Protein AF-A0A8H6XJ59-F1 (afdb_monomer_lite)

Foldseek 3Di:
DDDDPQQDADPVPFVVNVDDQGWDKDKDFDPPPPQRKIKIFIERCSHDRWWKWKDAPAWDIATDGDQDDQQCRYHHHNPPVQQNPDDDPNRHRMIMGSDDDMDMDTRDD

InterPro domains:
  IPR037176 Osmotin/thaumatin-like superfamily [G3DSA:2.60.110.10] (3-108)
  IPR037176 Osmotin/thaumatin-like superfamily [SSF49870] (11-108)

Sequence (109 aa):
MSPTPGCQNDCFGGIAFGKAPCSMTEWTFDSAKIGGRHDYDISNIQGFSIAQRIIPDKGETLTCEKAKCPCKQAYRPGDTSGTCGGTGPVDQATRESAGSGFTVVYCPQ

Radius of gyration: 14.16 Å; chains: 1; bounding box: 42×29×30 Å

Organism: NCBI:txid2733690

Structure (mmCIF, N/CA/C/O backbone):
data_AF-A0A8H6XJ59-F1
#
_entry.id   AF-A0A8H6XJ59-F1
#
loop_
_atom_site.group_PDB
_atom_site.id
_atom_site.type_symbol
_atom_site.label_atom_id
_atom_site.label_alt_id
_atom_site.label_comp_id
_atom_site.label_asym_id
_atom_site.label_entity_id
_atom_site.label_seq_id
_atom_site.pdbx_PDB_ins_code
_atom_site.Cartn_x
_atom_site.Cartn_y
_atom_site.Cartn_z
_atom_site.occupancy
_atom_site.B_iso_or_equiv
_atom_site.auth_seq_id
_atom_site.auth_comp_id
_atom_site.auth_asym_id
_atom_site.auth_atom_id
_atom_site.pdbx_PDB_model_num
ATOM 1 N N . MET A 1 1 ? -25.671 -5.376 -8.928 1.00 40.62 1 MET A N 1
ATOM 2 C CA . MET A 1 1 ? -24.891 -6.098 -7.902 1.00 40.62 1 MET A CA 1
ATOM 3 C C . MET A 1 1 ? -25.012 -5.296 -6.619 1.00 40.62 1 MET A C 1
ATOM 5 O O . MET A 1 1 ? -24.613 -4.140 -6.629 1.00 40.62 1 MET A O 1
ATOM 9 N N . SER A 1 2 ? -25.651 -5.830 -5.578 1.00 39.91 2 SER A N 1
ATOM 10 C CA . SER A 1 2 ? -25.687 -5.152 -4.274 1.00 39.91 2 SER A CA 1
ATOM 11 C C . SER A 1 2 ? -24.313 -5.289 -3.610 1.00 39.91 2 SER A C 1
ATOM 13 O O . SER A 1 2 ? -23.749 -6.382 -3.675 1.00 39.91 2 SER A O 1
ATOM 15 N N . PRO A 1 3 ? -23.747 -4.224 -3.017 1.00 47.81 3 PRO A N 1
ATOM 16 C CA . PRO A 1 3 ? -22.454 -4.308 -2.349 1.00 47.81 3 PRO A CA 1
ATOM 17 C C . PRO A 1 3 ? -22.527 -5.314 -1.199 1.00 47.81 3 PRO A C 1
ATOM 19 O O . PRO A 1 3 ? -23.489 -5.315 -0.429 1.00 47.81 3 PRO A O 1
ATOM 22 N N . THR A 1 4 ? -21.515 -6.173 -1.088 1.00 53.94 4 THR A N 1
ATOM 23 C CA . THR A 1 4 ? -21.361 -7.097 0.038 1.00 53.94 4 THR A CA 1
ATOM 24 C C . THR A 1 4 ? -21.331 -6.285 1.340 1.00 53.94 4 THR A C 1
ATOM 26 O O . THR A 1 4 ? -20.478 -5.398 1.474 1.00 53.94 4 THR A O 1
ATOM 29 N N . PRO A 1 5 ? -22.245 -6.530 2.299 1.00 53.72 5 PRO A N 1
ATOM 30 C CA . PRO A 1 5 ? -22.203 -5.875 3.602 1.00 53.72 5 PRO A CA 1
ATOM 31 C C . PRO A 1 5 ? -20.827 -6.085 4.250 1.00 53.72 5 PRO A C 1
ATOM 33 O O 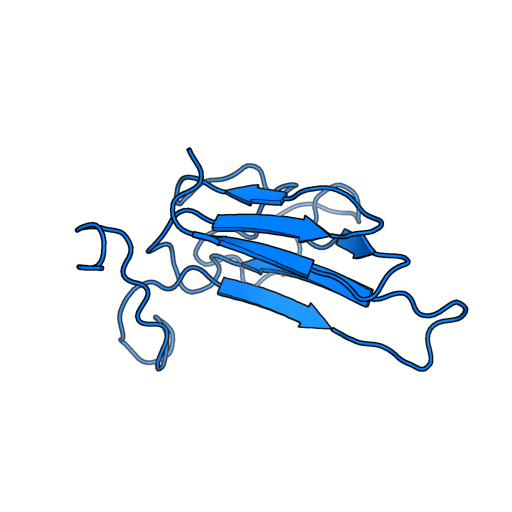. PRO A 1 5 ? -20.338 -7.210 4.292 1.00 53.72 5 PRO A O 1
ATOM 36 N N . GLY A 1 6 ? -20.192 -5.008 4.720 1.00 63.41 6 GLY A N 1
ATOM 37 C CA . GLY A 1 6 ? -18.852 -5.052 5.326 1.00 63.41 6 GLY A CA 1
ATOM 38 C C . GLY A 1 6 ? -17.686 -4.687 4.398 1.00 63.41 6 GLY A C 1
ATOM 39 O O . GLY A 1 6 ? -16.565 -4.571 4.877 1.00 63.41 6 GLY A O 1
ATOM 40 N N . CYS A 1 7 ? -17.935 -4.437 3.108 1.00 72.06 7 CYS A N 1
ATOM 41 C CA . CYS A 1 7 ? -16.910 -3.992 2.152 1.00 72.06 7 CYS A CA 1
ATOM 42 C C . CYS A 1 7 ? -17.053 -2.509 1.780 1.00 72.06 7 CYS A C 1
ATOM 44 O O . CYS A 1 7 ? -16.945 -2.133 0.615 1.00 72.06 7 CYS A O 1
ATOM 46 N N . GLN A 1 8 ? -17.336 -1.664 2.771 1.00 72.25 8 GLN A N 1
ATOM 47 C CA . GLN A 1 8 ? -17.450 -0.218 2.600 1.00 72.25 8 GLN A CA 1
ATOM 48 C C . GLN A 1 8 ? -16.205 0.461 3.165 1.00 72.25 8 GLN A C 1
ATOM 50 O O . GLN A 1 8 ? -15.770 0.151 4.270 1.00 72.25 8 GLN A O 1
ATOM 55 N N . ASN A 1 9 ? -15.648 1.391 2.397 1.00 74.25 9 ASN A N 1
ATOM 56 C CA . ASN A 1 9 ? -14.505 2.194 2.795 1.00 74.25 9 ASN A CA 1
ATOM 57 C C . ASN A 1 9 ? -14.860 3.669 2.588 1.00 74.25 9 ASN A C 1
ATOM 59 O O . ASN A 1 9 ? -15.038 4.087 1.446 1.00 74.25 9 ASN A O 1
ATOM 63 N N . ASP A 1 10 ? -15.010 4.432 3.670 1.00 72.19 10 ASP A N 1
ATOM 64 C CA . ASP A 1 10 ? -15.249 5.878 3.612 1.00 72.19 10 ASP A CA 1
ATOM 65 C C . ASP A 1 10 ? -14.007 6.605 4.118 1.00 72.19 10 ASP A C 1
ATOM 67 O O . ASP A 1 10 ? -13.790 6.728 5.324 1.00 72.19 10 ASP A O 1
ATOM 71 N N . CYS A 1 11 ? -13.168 7.034 3.170 1.00 72.56 11 CYS A N 1
ATOM 72 C CA . CYS A 1 11 ? -11.890 7.667 3.471 1.00 72.56 11 CYS A CA 1
ATOM 73 C C . CYS A 1 11 ? -11.904 9.191 3.475 1.00 72.56 11 CYS A C 1
ATOM 75 O O . CYS A 1 11 ? -10.844 9.810 3.596 1.00 72.56 11 CYS A O 1
ATOM 77 N N . PHE A 1 12 ? -13.070 9.826 3.338 1.00 68.00 12 PHE A N 1
ATOM 78 C CA . PHE A 1 12 ? -13.103 11.277 3.264 1.00 68.00 12 PHE A CA 1
ATOM 79 C C . PHE A 1 12 ? -12.740 11.902 4.619 1.00 68.00 12 PHE A C 1
ATOM 81 O O . PHE A 1 12 ? -13.480 11.815 5.598 1.00 68.00 12 PHE A O 1
ATOM 88 N N . GLY A 1 13 ? -11.577 12.551 4.669 1.00 63.34 13 GLY A N 1
ATOM 89 C CA . GLY A 1 13 ? -11.079 13.254 5.848 1.00 63.34 13 GLY A CA 1
ATOM 90 C C . GLY A 1 13 ? -10.339 12.389 6.872 1.00 63.34 13 GLY A C 1
ATOM 91 O O . GLY A 1 13 ? -9.621 12.959 7.666 1.00 63.34 13 GLY A O 1
ATOM 92 N N . GLY A 1 14 ? -10.413 11.057 6.880 1.00 68.00 14 GLY A N 1
ATOM 93 C CA . GLY A 1 14 ? -9.612 10.224 7.799 1.00 68.00 14 GLY A CA 1
ATOM 94 C C . GLY A 1 14 ? -9.740 10.526 9.309 1.00 68.00 14 GLY A C 1
ATOM 95 O O . GLY A 1 14 ? -10.433 11.445 9.760 1.00 68.00 14 GLY A O 1
ATOM 96 N N . ILE A 1 15 ? -9.034 9.755 10.142 1.00 70.81 15 ILE A N 1
ATOM 97 C CA . ILE A 1 15 ? -9.033 9.985 11.601 1.00 70.81 15 ILE A CA 1
ATOM 98 C C . ILE A 1 15 ? -8.406 11.335 11.974 1.00 70.81 15 ILE A C 1
ATOM 100 O O . ILE A 1 15 ? -8.805 11.933 12.972 1.00 70.81 15 ILE A O 1
ATOM 104 N N . ALA A 1 16 ? -7.484 11.855 11.155 1.00 67.75 16 ALA A N 1
ATOM 105 C CA . ALA A 1 16 ? -6.851 13.157 11.369 1.00 67.75 16 ALA A CA 1
ATOM 106 C C . ALA A 1 16 ? -7.847 14.335 11.364 1.00 67.75 16 ALA A C 1
ATOM 108 O O . ALA A 1 16 ? -7.563 15.367 11.967 1.00 67.75 16 ALA A O 1
ATOM 109 N N . PHE A 1 17 ? -9.025 14.177 10.750 1.00 70.00 17 PHE A N 1
ATOM 110 C CA . PHE A 1 17 ? -10.091 15.185 10.742 1.00 70.00 17 PHE A CA 1
ATOM 111 C C . PHE A 1 17 ? -11.328 14.735 11.547 1.00 70.00 17 PHE A C 1
ATOM 113 O O . PHE A 1 17 ? -12.441 15.221 11.324 1.00 70.00 17 PHE A O 1
ATOM 120 N N . GLY A 1 18 ? -11.150 13.795 12.486 1.00 70.06 18 GLY A N 1
ATOM 121 C CA . GLY A 1 18 ? -12.217 13.280 13.351 1.00 70.06 18 GLY A CA 1
ATOM 122 C C . GLY A 1 18 ? -13.250 12.415 12.621 1.00 70.06 18 GLY A C 1
ATOM 123 O O . GLY A 1 18 ? -14.408 12.364 13.040 1.00 70.06 18 GLY A O 1
ATOM 124 N N . LYS A 1 19 ? -12.864 11.788 11.502 1.00 76.44 19 LYS A N 1
ATOM 125 C CA . LYS A 1 19 ? -13.720 10.906 10.692 1.00 76.44 19 LYS A CA 1
ATOM 126 C C . LYS A 1 19 ? -13.378 9.429 10.916 1.00 76.44 19 LYS A C 1
ATOM 128 O O . LYS A 1 19 ? -12.597 9.088 11.804 1.00 76.44 19 LYS A O 1
ATOM 133 N N . ALA A 1 20 ? -14.048 8.550 10.171 1.00 78.31 20 ALA A N 1
ATOM 134 C CA . ALA A 1 20 ? -13.936 7.104 10.320 1.00 78.31 20 ALA A CA 1
ATOM 135 C C . ALA A 1 20 ? -12.500 6.589 10.050 1.00 78.31 20 ALA A C 1
ATOM 137 O O . ALA A 1 20 ? -11.741 7.237 9.328 1.00 78.31 20 ALA A O 1
ATOM 138 N N . PRO A 1 21 ? -12.114 5.425 10.610 1.00 84.19 21 PRO A N 1
ATOM 139 C CA . PRO A 1 21 ? -10.894 4.708 10.230 1.00 84.19 21 PRO A CA 1
ATOM 140 C C . PRO A 1 21 ? -10.848 4.409 8.729 1.00 84.19 21 PRO A C 1
ATOM 142 O O . PRO A 1 21 ? -11.883 4.113 8.138 1.00 84.19 21 PRO A O 1
ATOM 145 N N . CYS A 1 22 ? -9.657 4.454 8.129 1.00 86.56 22 CYS A N 1
ATOM 146 C CA . CYS A 1 22 ? -9.496 4.407 6.674 1.00 86.56 22 CYS A CA 1
ATOM 147 C C . CYS A 1 22 ? -8.360 3.486 6.231 1.00 86.56 22 CYS A C 1
ATOM 149 O O . CYS A 1 22 ? -7.194 3.830 6.406 1.00 86.56 22 CYS A O 1
ATOM 151 N N . SER A 1 23 ? -8.699 2.374 5.581 1.00 90.12 23 SER A N 1
ATOM 152 C CA . SER A 1 23 ? -7.735 1.547 4.853 1.00 90.12 23 SER A CA 1
ATOM 153 C C . SER A 1 23 ? -7.452 2.147 3.475 1.00 90.12 23 SER A C 1
ATOM 155 O O . SER A 1 23 ? -8.369 2.339 2.672 1.00 90.12 23 SER A O 1
ATOM 157 N N . MET A 1 24 ? -6.190 2.453 3.182 1.00 91.50 24 MET A N 1
ATOM 158 C CA . MET A 1 24 ? -5.778 3.138 1.957 1.00 91.50 24 MET A CA 1
ATOM 159 C C . MET A 1 24 ? -4.778 2.302 1.164 1.00 91.50 24 MET A C 1
ATOM 161 O O . MET A 1 24 ? -3.962 1.573 1.720 1.00 91.50 24 MET A O 1
ATOM 165 N N . THR A 1 25 ? -4.840 2.434 -0.155 1.00 93.12 25 THR A N 1
ATOM 166 C CA . THR A 1 25 ? -3.766 2.018 -1.058 1.00 93.12 25 THR A CA 1
ATOM 167 C C . THR A 1 25 ? -3.120 3.274 -1.611 1.00 93.12 25 THR A C 1
ATOM 169 O O . THR A 1 25 ? -3.833 4.142 -2.117 1.00 93.12 25 THR A O 1
ATOM 172 N N . GLU A 1 26 ? -1.803 3.367 -1.517 1.00 91.19 26 GLU A N 1
ATOM 173 C CA . GLU A 1 26 ? -1.035 4.534 -1.941 1.00 91.19 26 GLU A CA 1
ATOM 174 C C . GLU A 1 26 ? -0.136 4.141 -3.117 1.00 91.19 26 GLU A C 1
ATOM 176 O O . GLU A 1 26 ? 0.400 3.031 -3.153 1.00 91.19 26 GLU A O 1
ATOM 181 N N . TRP A 1 27 ? 0.007 5.038 -4.097 1.00 89.62 27 TRP A N 1
ATOM 182 C CA . TRP A 1 27 ? 0.904 4.852 -5.238 1.00 89.62 27 TRP A CA 1
ATOM 183 C C . TRP A 1 27 ? 1.594 6.166 -5.577 1.00 89.62 27 TRP A C 1
ATOM 185 O O . TRP A 1 27 ? 0.964 7.225 -5.576 1.00 89.62 27 TRP A O 1
ATOM 195 N N . THR A 1 28 ? 2.866 6.082 -5.947 1.00 88.44 28 THR A N 1
ATOM 196 C CA . THR A 1 28 ? 3.630 7.199 -6.500 1.00 88.44 28 THR A CA 1
ATOM 197 C C . THR A 1 28 ? 4.167 6.805 -7.868 1.00 88.44 28 THR A C 1
ATOM 199 O O . THR A 1 28 ? 5.007 5.912 -7.999 1.00 88.44 28 THR A O 1
ATOM 202 N N . PHE A 1 29 ? 3.678 7.490 -8.902 1.00 84.81 29 PHE A N 1
ATOM 203 C CA . PHE A 1 29 ? 4.148 7.315 -10.270 1.00 84.81 29 PHE A CA 1
ATOM 204 C C . PHE A 1 29 ? 5.277 8.300 -10.548 1.00 84.81 29 PHE A C 1
ATOM 206 O O . PHE A 1 29 ? 5.034 9.475 -10.817 1.00 84.81 29 PHE A O 1
ATOM 213 N N . ASP A 1 30 ? 6.515 7.820 -10.491 1.00 75.50 30 ASP A N 1
ATOM 214 C CA . ASP A 1 30 ? 7.678 8.625 -10.848 1.00 75.50 30 ASP A CA 1
ATOM 215 C C . ASP A 1 30 ? 8.109 8.338 -12.296 1.00 75.50 30 ASP A C 1
ATOM 217 O O . ASP A 1 30 ? 8.712 7.308 -12.600 1.00 75.50 30 ASP A O 1
ATOM 221 N N . SER A 1 31 ? 7.793 9.260 -13.211 1.00 66.19 31 SER A N 1
ATOM 222 C CA . SER A 1 31 ? 8.223 9.182 -14.613 1.00 66.19 31 SER A CA 1
ATOM 223 C C . SER A 1 31 ? 9.712 9.493 -14.818 1.00 66.19 31 SER A C 1
ATOM 225 O O . SER A 1 31 ? 10.229 9.264 -15.910 1.00 66.19 31 SER A O 1
ATOM 227 N N . ALA A 1 32 ? 10.394 10.045 -13.810 1.00 70.81 32 ALA A N 1
ATOM 228 C CA . ALA A 1 32 ? 11.816 10.376 -13.844 1.00 70.81 32 ALA A CA 1
ATOM 229 C C . ALA A 1 32 ? 12.708 9.239 -13.310 1.00 70.81 32 ALA A C 1
ATOM 231 O O . ALA A 1 32 ? 13.903 9.209 -13.621 1.00 70.81 32 ALA A O 1
ATOM 232 N N . LYS A 1 33 ? 12.159 8.269 -12.563 1.00 69.81 33 LYS A N 1
ATOM 233 C CA . LYS A 1 33 ? 12.894 7.050 -12.189 1.00 69.81 33 LYS A CA 1
ATOM 234 C C . LYS A 1 33 ? 13.275 6.246 -13.437 1.00 69.81 33 LYS A C 1
ATOM 236 O O . LYS A 1 33 ? 12.429 5.878 -14.255 1.00 69.81 33 LYS A O 1
ATOM 241 N N . ILE A 1 34 ? 14.569 5.928 -13.563 1.00 57.56 34 ILE A N 1
ATOM 242 C CA . ILE A 1 34 ? 15.109 5.124 -14.670 1.00 57.56 34 ILE A CA 1
ATOM 243 C C . ILE A 1 34 ? 14.342 3.796 -14.759 1.00 57.56 34 ILE A C 1
ATOM 245 O O . ILE A 1 34 ? 14.334 3.000 -13.820 1.00 57.56 34 ILE A O 1
ATOM 249 N N . GLY A 1 35 ? 13.720 3.554 -15.915 1.00 63.81 35 GLY A N 1
ATOM 250 C CA . GLY A 1 35 ? 12.988 2.319 -16.200 1.00 63.81 35 GLY A CA 1
ATOM 251 C C . GLY A 1 35 ? 11.509 2.313 -15.800 1.00 63.81 35 GLY A C 1
ATOM 252 O O . GLY A 1 35 ? 10.915 1.242 -15.851 1.00 63.81 35 GLY A O 1
ATOM 253 N N . GLY A 1 36 ? 10.912 3.457 -15.432 1.00 68.38 36 GLY A N 1
ATOM 254 C CA . GLY A 1 36 ? 9.467 3.552 -15.168 1.00 68.38 36 GLY A CA 1
ATOM 255 C C . GLY A 1 36 ? 9.030 2.828 -13.893 1.00 68.38 36 GLY A C 1
ATOM 256 O O . GLY A 1 36 ? 8.024 2.126 -13.894 1.00 68.38 36 GLY A O 1
ATOM 257 N N . ARG A 1 37 ? 9.825 2.943 -12.823 1.00 82.31 37 ARG A N 1
ATOM 258 C CA . ARG A 1 37 ? 9.536 2.320 -11.525 1.00 82.31 37 ARG A CA 1
ATOM 259 C C . ARG A 1 37 ? 8.505 3.136 -10.745 1.00 82.31 37 ARG A C 1
ATOM 261 O O . ARG A 1 37 ? 8.579 4.364 -10.707 1.00 82.31 37 ARG A O 1
ATOM 268 N N . HIS A 1 38 ? 7.560 2.452 -10.112 1.00 89.62 38 HIS A N 1
ATOM 269 C CA . HIS A 1 38 ? 6.477 3.061 -9.339 1.00 89.62 38 HIS A CA 1
ATOM 270 C C . HIS A 1 38 ? 6.434 2.469 -7.937 1.00 89.62 38 HIS A C 1
ATOM 272 O O . HIS A 1 38 ? 6.528 1.251 -7.783 1.00 89.62 38 HIS A O 1
ATOM 278 N N . ASP A 1 39 ? 6.274 3.319 -6.929 1.00 91.25 39 ASP A N 1
ATOM 279 C CA . ASP A 1 39 ? 6.189 2.880 -5.539 1.00 91.25 39 ASP A CA 1
ATOM 280 C C . ASP A 1 39 ? 4.727 2.714 -5.123 1.00 91.25 39 ASP A C 1
ATOM 282 O O . ASP A 1 39 ? 3.858 3.453 -5.589 1.00 91.25 39 ASP A O 1
ATOM 286 N N . TYR A 1 40 ? 4.447 1.743 -4.261 1.00 94.19 40 TYR A N 1
ATOM 287 C CA . TYR A 1 40 ? 3.109 1.473 -3.743 1.00 94.19 40 TYR A CA 1
ATOM 288 C C . TYR A 1 40 ? 3.145 0.824 -2.362 1.00 94.19 40 TYR A C 1
ATOM 290 O O . TYR A 1 40 ? 4.087 0.105 -2.019 1.00 94.19 40 TYR A O 1
ATOM 298 N N . ASP A 1 41 ? 2.072 1.017 -1.601 1.00 94.75 41 ASP A N 1
ATOM 299 C CA . ASP A 1 41 ? 1.823 0.324 -0.340 1.00 94.75 41 ASP A CA 1
ATOM 300 C C . ASP A 1 41 ? 0.341 0.285 0.044 1.00 94.75 41 ASP A C 1
ATOM 302 O O . ASP A 1 41 ? -0.527 0.899 -0.581 1.00 94.75 41 ASP A O 1
ATOM 306 N N . ILE A 1 42 ? 0.057 -0.506 1.081 1.00 95.38 42 ILE A N 1
ATOM 307 C CA . ILE A 1 42 ? -1.179 -0.422 1.850 1.00 95.38 42 ILE A CA 1
ATOM 308 C C . ILE A 1 42 ? -0.877 0.397 3.108 1.00 95.38 42 ILE A C 1
ATOM 310 O O . ILE A 1 42 ? 0.015 0.049 3.887 1.00 95.38 42 ILE A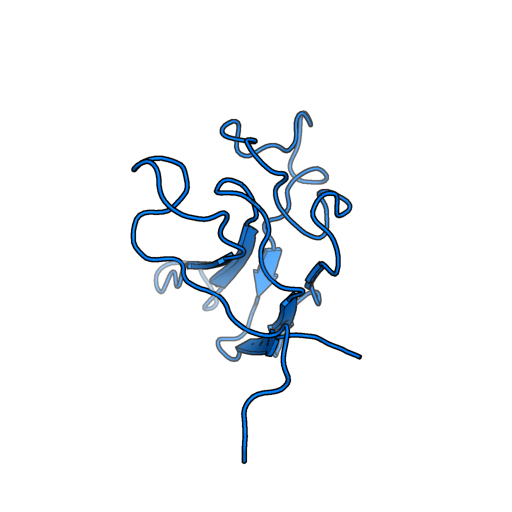 O 1
ATOM 314 N N . SER A 1 43 ? -1.666 1.435 3.351 1.00 92.25 43 SER A N 1
ATOM 315 C CA . SER A 1 43 ? -1.514 2.325 4.493 1.00 92.25 43 SER A CA 1
ATOM 316 C C . SER A 1 43 ? -2.757 2.276 5.369 1.00 92.25 43 SER A C 1
ATOM 318 O O . SER A 1 43 ? -3.849 2.677 4.968 1.00 92.25 43 SER A O 1
ATOM 320 N N . ASN A 1 44 ? -2.587 1.787 6.600 1.00 91.38 44 ASN A N 1
ATOM 321 C CA . ASN A 1 44 ? -3.596 1.923 7.647 1.00 91.38 44 ASN A CA 1
ATOM 322 C C . ASN A 1 44 ? -3.227 3.023 8.640 1.00 91.38 44 ASN A C 1
ATOM 324 O O . ASN A 1 44 ? -3.757 3.013 9.743 1.00 91.38 44 ASN A O 1
ATOM 328 N N . ILE A 1 45 ? -2.330 3.963 8.308 1.00 89.06 45 ILE A N 1
ATOM 329 C CA . ILE A 1 45 ? -1.917 5.041 9.229 1.00 89.06 45 ILE A CA 1
ATOM 330 C C . ILE A 1 45 ? -3.147 5.788 9.767 1.00 89.06 45 ILE A C 1
ATOM 332 O O . ILE A 1 45 ? -3.225 6.069 10.964 1.00 89.06 45 ILE A O 1
ATOM 336 N N . GLN A 1 46 ? -4.149 6.001 8.907 1.00 88.62 46 GLN A N 1
ATOM 337 C CA . GLN A 1 46 ? -5.437 6.619 9.233 1.00 88.62 46 GLN A CA 1
ATOM 338 C C . GLN A 1 46 ? -6.488 5.632 9.798 1.00 88.62 46 GLN A C 1
ATOM 340 O O . GLN A 1 46 ? -7.677 5.941 9.843 1.00 88.62 46 GLN A O 1
ATOM 345 N N . GLY A 1 47 ? -6.086 4.441 10.239 1.00 89.56 47 GLY A N 1
ATOM 346 C CA . GLY A 1 47 ? -6.959 3.381 10.749 1.00 89.56 47 GLY A CA 1
ATOM 347 C C . GLY A 1 47 ? -7.203 2.246 9.747 1.00 89.56 47 GLY A C 1
ATOM 348 O O . GLY A 1 47 ? -6.617 2.216 8.677 1.00 89.56 47 GLY A O 1
ATOM 349 N N . PHE A 1 48 ? -8.046 1.279 10.116 1.00 90.00 48 PHE A N 1
ATOM 350 C CA . PHE A 1 48 ? -8.412 0.145 9.260 1.00 90.00 48 PHE A CA 1
ATOM 351 C C . PHE A 1 48 ? -9.933 0.018 9.178 1.00 90.00 48 PHE A C 1
ATOM 353 O O . PHE A 1 48 ? -10.601 -0.006 10.212 1.00 90.00 48 PHE A O 1
ATOM 360 N N . SER A 1 49 ? -10.455 -0.099 7.963 1.00 89.88 49 SER A N 1
ATOM 361 C CA . SER A 1 49 ? -11.886 -0.216 7.651 1.00 89.88 49 SER A CA 1
ATOM 362 C C . SER A 1 49 ? -12.201 -1.425 6.778 1.00 89.88 49 SER A C 1
ATOM 364 O O . SER A 1 49 ? -13.258 -2.029 6.947 1.00 89.88 49 SER A O 1
ATOM 366 N N . ILE A 1 50 ? -11.303 -1.801 5.862 1.00 91.31 50 ILE A N 1
ATOM 367 C CA . ILE A 1 50 ? -11.547 -2.868 4.892 1.00 91.31 50 ILE A CA 1
ATOM 368 C C . ILE A 1 50 ? -10.266 -3.639 4.574 1.00 91.31 50 ILE A C 1
ATOM 370 O O . ILE A 1 50 ? -9.181 -3.072 4.475 1.00 91.31 50 ILE A O 1
ATOM 374 N N . ALA A 1 51 ? -10.402 -4.949 4.372 1.00 93.50 51 ALA A N 1
ATOM 375 C CA . ALA A 1 51 ? -9.311 -5.780 3.884 1.00 93.50 51 ALA A CA 1
ATOM 376 C C . ALA A 1 51 ? -8.941 -5.409 2.437 1.00 93.50 51 ALA A C 1
ATOM 378 O O . ALA A 1 51 ? -9.822 -5.218 1.594 1.00 93.50 51 ALA A O 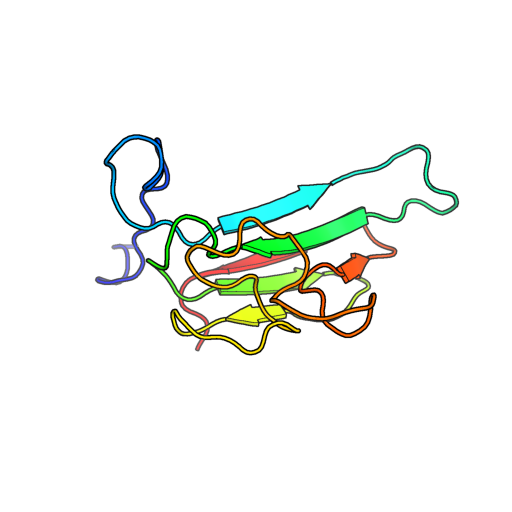1
ATOM 379 N N . GLN A 1 52 ? -7.645 -5.338 2.142 1.00 95.44 52 GLN A N 1
ATOM 380 C CA . GLN A 1 52 ? -7.108 -4.906 0.851 1.00 95.44 52 GLN A CA 1
ATOM 381 C C . GLN A 1 52 ? -6.014 -5.852 0.363 1.00 95.44 52 GLN A C 1
ATOM 383 O O . GLN A 1 52 ? -5.205 -6.349 1.147 1.00 95.44 52 GLN A O 1
ATOM 388 N N . ARG A 1 53 ? -5.951 -6.055 -0.952 1.00 97.00 53 ARG A N 1
ATOM 389 C CA . ARG A 1 53 ? -4.835 -6.712 -1.637 1.00 97.00 53 ARG A CA 1
ATOM 390 C C . ARG A 1 53 ? -4.447 -5.902 -2.872 1.00 97.00 53 ARG A C 1
ATOM 392 O O . ARG A 1 53 ? -5.314 -5.600 -3.686 1.00 97.00 53 ARG A O 1
ATOM 399 N N . ILE A 1 54 ? -3.166 -5.564 -3.009 1.00 97.38 54 ILE A N 1
ATOM 400 C CA . ILE A 1 54 ? -2.595 -4.922 -4.201 1.00 97.38 54 ILE A CA 1
ATOM 401 C C . ILE A 1 54 ? -1.808 -5.975 -4.973 1.00 97.38 54 ILE A C 1
ATOM 403 O O . ILE A 1 54 ? -0.879 -6.576 -4.434 1.00 97.38 54 ILE A O 1
ATOM 407 N N . ILE A 1 55 ? -2.169 -6.172 -6.237 1.00 96.88 55 ILE A N 1
ATOM 408 C CA . ILE A 1 55 ? -1.501 -7.078 -7.169 1.00 96.88 55 ILE A CA 1
ATOM 409 C C . ILE A 1 55 ? -0.892 -6.216 -8.285 1.00 96.88 55 ILE A C 1
ATOM 411 O O . ILE A 1 55 ? -1.621 -5.808 -9.196 1.00 96.88 55 ILE A O 1
ATOM 415 N N . PRO A 1 56 ? 0.406 -5.876 -8.206 1.00 94.50 56 PRO A N 1
ATOM 416 C CA . PRO A 1 56 ? 1.107 -5.211 -9.300 1.00 94.50 56 PRO A CA 1
ATOM 417 C C . PRO A 1 56 ? 1.350 -6.192 -10.454 1.00 94.50 56 PRO A C 1
ATOM 419 O O . PRO A 1 56 ? 1.537 -7.390 -10.239 1.00 94.50 56 PRO A O 1
ATOM 422 N N . ASP A 1 57 ? 1.409 -5.688 -11.681 1.00 93.00 57 ASP A N 1
ATOM 423 C CA . ASP A 1 57 ? 1.789 -6.475 -12.859 1.00 93.00 57 ASP A CA 1
ATOM 424 C C . ASP A 1 57 ? 3.256 -6.953 -12.814 1.00 93.00 57 ASP A C 1
ATOM 426 O O . ASP A 1 57 ? 3.576 -8.025 -13.334 1.00 93.00 57 ASP A O 1
ATOM 430 N N . LYS A 1 58 ? 4.150 -6.178 -12.179 1.00 91.62 58 LYS A N 1
ATOM 431 C CA . LYS A 1 58 ? 5.584 -6.472 -12.017 1.00 91.62 58 LYS A CA 1
ATOM 432 C C . LYS A 1 58 ? 6.122 -6.038 -10.647 1.00 91.62 58 LYS A C 1
ATOM 434 O O . LYS A 1 58 ? 6.956 -5.137 -10.557 1.00 91.62 58 LYS A O 1
ATOM 439 N N . GLY A 1 59 ? 5.697 -6.718 -9.582 1.00 91.75 59 GLY A N 1
ATOM 440 C CA . GLY A 1 59 ? 6.157 -6.455 -8.214 1.00 91.75 59 GLY A CA 1
ATOM 441 C C . GLY A 1 59 ? 5.691 -7.500 -7.191 1.00 91.75 59 GLY A C 1
ATOM 442 O O . GLY A 1 59 ? 5.173 -8.555 -7.554 1.00 91.75 59 GLY A O 1
ATOM 443 N N . GLU A 1 60 ? 5.879 -7.207 -5.902 1.00 94.56 60 GLU A N 1
ATOM 444 C CA . GLU A 1 60 ? 5.393 -8.034 -4.789 1.00 94.56 60 GLU A CA 1
ATOM 445 C C . GLU A 1 60 ? 3.900 -7.766 -4.524 1.00 94.56 60 GLU A C 1
ATOM 447 O O . GLU A 1 60 ? 3.457 -6.627 -4.440 1.00 94.56 60 GLU A O 1
ATOM 452 N N . THR A 1 61 ? 3.104 -8.820 -4.341 1.00 96.31 61 THR A N 1
ATOM 453 C CA . THR A 1 61 ? 1.715 -8.659 -3.883 1.00 96.31 61 THR A CA 1
ATOM 454 C C . THR A 1 61 ? 1.688 -8.267 -2.407 1.00 96.31 61 THR A C 1
ATOM 456 O O . THR A 1 61 ? 2.306 -8.935 -1.576 1.00 96.31 61 THR A O 1
ATOM 459 N N . LEU A 1 62 ? 0.922 -7.228 -2.074 1.00 96.50 62 LEU A N 1
ATOM 460 C CA . LEU A 1 62 ? 0.642 -6.833 -0.692 1.00 96.50 62 LEU A CA 1
ATOM 461 C C . LEU A 1 62 ? -0.774 -7.259 -0.319 1.00 96.50 62 LEU A C 1
ATOM 463 O O . LEU A 1 62 ? -1.704 -7.046 -1.091 1.00 96.50 62 LEU A O 1
ATOM 467 N N . THR A 1 63 ? -0.952 -7.862 0.852 1.00 96.44 63 THR A N 1
ATOM 468 C CA . THR A 1 63 ? -2.251 -8.285 1.388 1.00 96.44 63 THR A CA 1
ATOM 469 C C . THR A 1 63 ? -2.375 -7.871 2.844 1.00 96.44 63 THR A C 1
ATOM 471 O O . THR A 1 63 ? -1.560 -8.251 3.684 1.00 96.44 63 THR A O 1
ATOM 474 N N . CYS A 1 64 ? -3.442 -7.147 3.165 1.00 95.00 64 CYS A N 1
ATOM 475 C CA . CYS A 1 64 ? -3.772 -6.789 4.527 1.00 95.00 64 CYS A CA 1
ATOM 476 C C . CYS A 1 64 ? -5.248 -7.030 4.841 1.00 95.00 64 CYS A C 1
ATOM 478 O O . CYS A 1 64 ? -6.129 -6.325 4.364 1.00 95.00 64 CYS A O 1
ATOM 480 N N . GLU A 1 65 ? -5.510 -8.027 5.685 1.00 94.19 65 GLU A N 1
ATOM 481 C CA . GLU A 1 65 ? -6.865 -8.498 6.007 1.00 94.19 65 GLU A CA 1
ATOM 482 C C . GLU A 1 65 ? -7.360 -8.040 7.387 1.00 94.19 65 GLU A C 1
ATOM 484 O O . GLU A 1 65 ? -8.496 -8.307 7.770 1.00 94.19 65 GLU A O 1
ATOM 489 N N . LYS A 1 66 ? -6.511 -7.353 8.163 1.00 92.38 66 LYS A N 1
ATOM 490 C CA . LYS A 1 66 ? -6.817 -6.907 9.530 1.00 92.38 66 LYS A CA 1
ATOM 491 C C . LYS A 1 66 ? -6.010 -5.671 9.916 1.00 92.38 66 LYS A C 1
ATOM 493 O O . LYS A 1 66 ? -4.923 -5.461 9.403 1.00 92.38 66 LYS A O 1
ATOM 498 N N . ALA A 1 67 ? -6.454 -4.925 10.926 1.00 88.94 67 ALA A N 1
ATOM 499 C CA . ALA A 1 67 ? -5.795 -3.681 11.351 1.00 88.94 67 ALA A CA 1
ATOM 500 C C . ALA A 1 67 ? -4.289 -3.803 11.669 1.00 88.94 67 ALA A C 1
ATOM 502 O O . ALA A 1 67 ? -3.538 -2.850 11.498 1.00 88.94 67 ALA A O 1
ATOM 503 N N . LYS A 1 68 ? -3.830 -4.968 12.148 1.00 88.12 68 LYS A N 1
ATOM 504 C CA . LYS A 1 68 ? -2.423 -5.230 12.499 1.00 88.12 68 LYS A CA 1
ATOM 505 C C . LYS A 1 68 ? -1.788 -6.227 11.532 1.00 88.12 68 LYS A C 1
ATOM 507 O O . LYS A 1 68 ? -1.491 -7.364 11.907 1.00 88.12 68 LYS A O 1
ATOM 512 N N . CYS A 1 69 ? -1.613 -5.815 10.286 1.00 90.50 69 CYS A N 1
ATOM 513 C CA . CYS A 1 69 ? -0.839 -6.579 9.313 1.00 90.50 69 CYS A CA 1
ATOM 514 C C . CYS A 1 69 ? 0.663 -6.541 9.638 1.00 90.50 69 CYS A C 1
ATOM 516 O O . CYS A 1 69 ? 1.131 -5.608 10.304 1.00 90.50 69 CYS A O 1
ATOM 518 N N . PRO A 1 70 ? 1.438 -7.550 9.199 1.00 90.31 70 PRO A N 1
ATOM 519 C CA . PRO A 1 70 ? 2.893 -7.444 9.192 1.00 90.31 70 PRO A CA 1
ATOM 520 C C . PRO A 1 70 ? 3.300 -6.161 8.466 1.00 90.31 70 PRO A C 1
ATOM 522 O O . PRO A 1 70 ? 2.691 -5.838 7.449 1.00 90.31 70 PRO A O 1
ATOM 525 N N . CYS A 1 71 ? 4.319 -5.440 8.944 1.00 87.06 71 CYS A N 1
ATOM 526 C CA . CYS A 1 71 ? 4.661 -4.159 8.317 1.00 87.06 71 CYS A CA 1
ATOM 527 C C . CYS A 1 71 ? 5.045 -4.323 6.844 1.00 87.06 71 CYS A C 1
ATOM 529 O O . CYS A 1 71 ? 4.627 -3.541 6.003 1.00 87.06 71 CYS A O 1
ATOM 531 N N . LYS A 1 72 ? 5.720 -5.429 6.508 1.00 89.88 72 LYS A N 1
ATOM 532 C CA . LYS A 1 72 ? 6.000 -5.823 5.125 1.00 89.88 72 LYS A CA 1
ATOM 533 C C . LYS A 1 72 ? 4.746 -5.840 4.229 1.00 89.88 72 LYS A C 1
ATOM 535 O O . LYS A 1 72 ? 4.892 -5.967 3.027 1.00 89.88 72 LYS A O 1
ATOM 540 N N . GLN A 1 73 ? 3.537 -5.830 4.779 1.00 94.00 73 GLN A N 1
ATOM 541 C CA . GLN A 1 73 ? 2.281 -5.884 4.039 1.00 94.00 73 GLN A CA 1
ATOM 542 C C . GLN A 1 73 ? 1.466 -4.587 4.124 1.00 94.00 73 GLN A C 1
ATOM 544 O O . GLN A 1 73 ? 0.742 -4.295 3.179 1.00 94.00 73 GLN A O 1
ATOM 549 N N . ALA A 1 74 ? 1.554 -3.833 5.227 1.00 94.00 74 ALA A N 1
ATOM 550 C CA . ALA A 1 74 ? 0.895 -2.536 5.367 1.00 94.00 74 ALA A CA 1
ATOM 551 C C . ALA A 1 74 ? 1.491 -1.693 6.504 1.00 94.00 74 ALA A C 1
ATOM 553 O O . ALA A 1 74 ? 1.853 -2.242 7.552 1.00 94.00 74 ALA A O 1
ATOM 554 N N . TYR A 1 75 ? 1.479 -0.363 6.358 1.00 92.69 75 TYR A N 1
ATOM 555 C CA . TYR A 1 75 ? 1.708 0.538 7.491 1.00 92.69 75 TYR A CA 1
ATOM 556 C C . TYR A 1 75 ? 0.619 0.346 8.548 1.00 92.69 75 TYR A C 1
ATOM 558 O O . TYR A 1 75 ? -0.551 0.098 8.235 1.00 92.69 75 TYR A O 1
ATOM 566 N N . ARG A 1 76 ? 1.007 0.437 9.822 1.00 90.12 76 ARG A N 1
ATOM 567 C CA . ARG A 1 76 ? 0.107 0.187 10.957 1.00 90.12 76 ARG A CA 1
ATOM 568 C C . ARG A 1 76 ? -0.745 1.426 11.276 1.00 90.12 76 ARG A C 1
ATOM 570 O O . ARG A 1 76 ? -0.294 2.546 11.045 1.00 90.12 76 ARG A O 1
ATOM 577 N N . PRO A 1 77 ? -1.917 1.249 11.913 1.00 89.50 77 PRO A N 1
ATOM 578 C CA . PRO A 1 77 ? -2.652 2.341 12.546 1.00 89.50 77 PRO A CA 1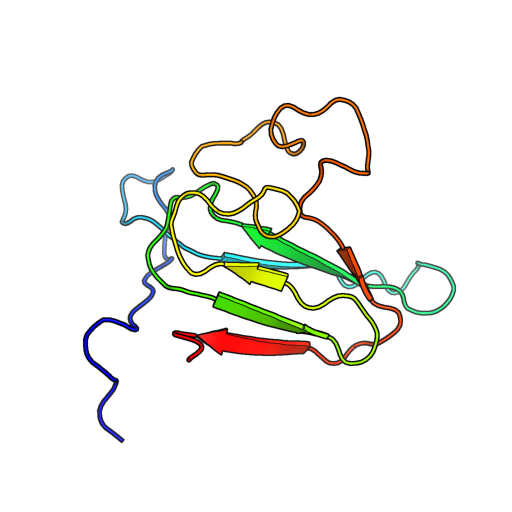
ATOM 579 C C . PRO A 1 77 ? -1.778 3.234 13.417 1.00 89.50 77 PRO A C 1
ATOM 581 O O . PRO A 1 77 ? -1.115 2.748 14.333 1.00 89.50 77 PRO A O 1
ATOM 584 N N . GLY A 1 78 ? -1.800 4.535 13.115 1.00 86.12 78 GLY A N 1
ATOM 585 C CA . GLY A 1 78 ? -1.058 5.569 13.833 1.00 86.12 78 GLY A CA 1
ATOM 586 C C . GLY A 1 78 ? 0.446 5.617 13.559 1.00 86.12 78 GLY A C 1
ATOM 587 O O . GLY A 1 78 ? 1.138 6.395 14.209 1.00 86.12 78 GLY A O 1
ATOM 588 N N . ASP A 1 79 ? 0.977 4.819 12.630 1.00 86.56 79 ASP A N 1
ATOM 589 C CA . ASP A 1 79 ? 2.408 4.819 12.325 1.00 86.56 79 ASP A CA 1
ATOM 590 C C . ASP A 1 79 ? 2.817 6.000 11.432 1.00 86.56 79 ASP A C 1
ATOM 592 O O . ASP A 1 79 ? 3.054 5.867 10.235 1.00 86.56 79 ASP A O 1
ATOM 596 N N . THR A 1 80 ? 2.930 7.183 12.031 1.00 83.94 80 THR A N 1
ATOM 597 C CA . THR A 1 80 ? 3.380 8.399 11.338 1.00 83.94 80 THR A CA 1
ATOM 598 C C . THR A 1 80 ? 4.897 8.462 11.152 1.00 83.94 80 THR A C 1
ATOM 600 O O . THR A 1 80 ? 5.401 9.462 10.648 1.00 83.94 80 THR A O 1
ATOM 603 N N . SER A 1 81 ? 5.644 7.440 11.587 1.00 83.00 81 SER A N 1
ATOM 604 C CA . SER A 1 81 ? 7.102 7.403 11.427 1.00 83.00 81 SER A CA 1
ATOM 605 C C . SER A 1 81 ? 7.523 7.078 9.993 1.00 83.00 81 SER A C 1
ATOM 607 O O . SER A 1 81 ? 8.634 7.415 9.593 1.00 83.00 81 SER A O 1
ATOM 609 N N . GLY A 1 82 ? 6.651 6.403 9.232 1.00 74.62 82 GLY A N 1
ATOM 610 C CA . GLY A 1 82 ? 6.970 5.885 7.902 1.00 74.62 82 GLY A CA 1
ATOM 611 C C . GLY A 1 82 ? 7.951 4.707 7.917 1.00 74.62 82 GLY A C 1
ATOM 612 O O . GLY A 1 82 ? 8.454 4.317 6.867 1.00 74.62 82 GLY A O 1
ATOM 613 N N . THR A 1 83 ? 8.256 4.130 9.085 1.00 77.56 83 THR A N 1
ATOM 614 C CA . THR A 1 83 ? 9.220 3.024 9.203 1.00 77.56 83 THR A CA 1
ATOM 615 C C . THR A 1 83 ? 8.670 1.791 9.907 1.00 77.56 83 THR A C 1
ATOM 617 O O . THR A 1 83 ? 9.427 0.847 10.122 1.00 77.56 83 THR A O 1
ATOM 620 N N . CYS A 1 84 ? 7.399 1.772 10.330 1.00 77.56 84 CYS A N 1
ATOM 621 C CA . CYS A 1 84 ? 6.845 0.704 11.172 1.00 77.56 84 CYS A CA 1
ATOM 622 C C . CYS A 1 84 ? 7.626 0.417 12.453 1.00 77.56 84 CYS A C 1
ATOM 624 O O . CYS A 1 84 ? 7.515 -0.679 13.023 1.00 77.56 84 CYS A O 1
ATOM 626 N N . GLY A 1 85 ? 8.382 1.407 12.931 1.00 69.62 85 GLY A N 1
ATOM 627 C CA . GLY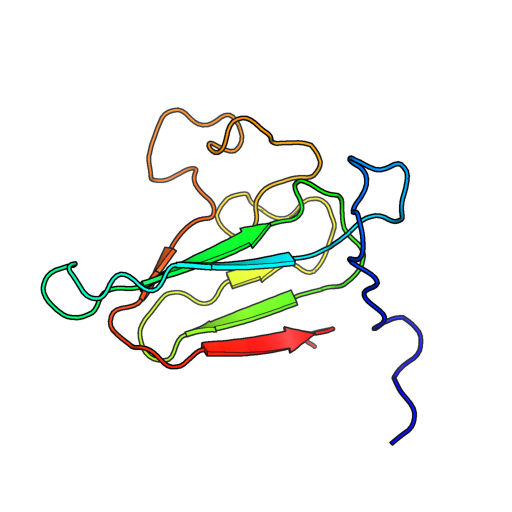 A 1 85 ? 9.287 1.271 14.066 1.00 69.62 85 GLY A CA 1
ATOM 628 C C . GLY A 1 85 ? 10.570 0.488 13.764 1.00 69.62 85 GLY A C 1
ATOM 629 O O . GLY A 1 85 ? 11.276 0.138 14.705 1.00 69.62 85 GLY A O 1
ATOM 630 N N . GLY A 1 86 ? 10.865 0.193 12.494 1.00 67.31 86 GLY A N 1
ATOM 631 C CA . GLY A 1 86 ? 12.111 -0.427 12.045 1.00 67.31 86 GLY A CA 1
ATOM 632 C C . GLY A 1 86 ? 13.204 0.590 11.705 1.00 67.31 86 GLY A C 1
ATOM 633 O O . GLY A 1 86 ? 12.950 1.792 11.589 1.00 67.31 86 GLY A O 1
ATOM 634 N N . THR A 1 87 ? 14.438 0.101 11.549 1.00 56.34 87 THR A N 1
ATOM 635 C CA . THR A 1 87 ? 15.639 0.927 11.301 1.00 56.34 87 THR A CA 1
ATOM 636 C C . THR A 1 87 ? 16.150 0.862 9.857 1.00 56.34 87 THR A C 1
ATOM 638 O O . THR A 1 87 ? 17.191 1.449 9.561 1.00 56.34 87 THR A O 1
ATOM 641 N N . GLY A 1 88 ? 15.446 0.189 8.935 1.00 64.00 88 GLY A N 1
ATOM 642 C CA . GLY A 1 88 ? 15.893 0.075 7.543 1.00 64.00 88 GLY A CA 1
ATOM 643 C C . GLY A 1 88 ? 14.814 -0.302 6.514 1.00 64.00 88 GLY A C 1
ATOM 644 O O . GLY A 1 88 ? 13.669 -0.557 6.881 1.00 64.00 88 GLY A O 1
ATOM 645 N N . PRO A 1 89 ? 15.183 -0.376 5.216 1.00 60.00 89 PRO A N 1
ATOM 646 C CA . PRO A 1 89 ? 14.248 -0.581 4.097 1.00 60.00 89 PRO A CA 1
ATOM 647 C C . PRO A 1 89 ? 13.463 -1.897 4.152 1.00 60.00 89 PRO A C 1
ATOM 649 O O . PRO A 1 89 ? 12.387 -2.013 3.576 1.00 60.00 89 PRO A O 1
ATOM 652 N N . VAL A 1 90 ? 14.006 -2.905 4.841 1.00 60.00 90 VAL A N 1
ATOM 653 C CA . VAL A 1 90 ? 13.384 -4.233 4.972 1.00 60.00 90 VAL A CA 1
ATOM 654 C C . VAL A 1 90 ? 12.130 -4.184 5.854 1.00 60.00 90 VAL A C 1
ATOM 656 O O . VAL A 1 90 ? 11.231 -5.009 5.695 1.00 60.00 90 VAL A O 1
ATOM 659 N N . ASP A 1 91 ? 12.047 -3.183 6.733 1.00 66.25 91 ASP A N 1
ATOM 660 C CA . ASP A 1 91 ? 10.956 -3.003 7.687 1.00 66.25 91 ASP A CA 1
ATOM 661 C C . ASP A 1 91 ? 9.892 -2.011 7.197 1.00 66.25 91 ASP A C 1
ATOM 663 O O . ASP A 1 91 ? 9.056 -1.593 7.988 1.00 66.25 91 ASP A O 1
ATOM 667 N N . GLN A 1 92 ? 9.900 -1.623 5.917 1.00 81.88 92 GLN A N 1
ATOM 668 C CA . GLN A 1 92 ? 8.916 -0.702 5.340 1.00 81.88 92 GLN A CA 1
ATOM 669 C C . GLN A 1 92 ? 7.810 -1.446 4.575 1.00 81.88 92 GLN A C 1
ATOM 671 O O . GLN A 1 92 ? 8.016 -2.524 3.999 1.00 81.88 92 GLN A O 1
ATOM 676 N N . ALA A 1 93 ? 6.607 -0.865 4.563 1.00 88.06 93 ALA A N 1
ATOM 677 C CA . ALA A 1 93 ? 5.476 -1.404 3.808 1.00 88.06 93 ALA A CA 1
ATOM 678 C C . ALA A 1 93 ? 5.601 -1.129 2.303 1.00 88.06 93 ALA A C 1
ATOM 680 O O . ALA A 1 93 ? 5.145 -1.941 1.498 1.00 88.06 93 ALA A O 1
ATOM 681 N N . THR A 1 94 ? 6.270 -0.033 1.935 1.00 91.50 94 THR A N 1
ATOM 682 C CA . THR A 1 94 ? 6.467 0.390 0.546 1.00 91.50 94 THR A CA 1
ATOM 683 C C . THR A 1 94 ? 7.212 -0.651 -0.281 1.00 91.50 94 THR A C 1
ATOM 685 O O . THR A 1 94 ? 8.159 -1.310 0.165 1.00 91.50 94 THR A O 1
ATOM 688 N N . ARG A 1 95 ? 6.725 -0.832 -1.506 1.00 91.75 95 ARG A N 1
ATOM 689 C CA . ARG A 1 95 ? 7.288 -1.682 -2.546 1.00 91.75 95 ARG A CA 1
ATOM 690 C C . ARG A 1 95 ? 7.423 -0.921 -3.835 1.00 91.75 95 ARG A C 1
ATOM 692 O O . ARG A 1 95 ? 6.702 0.032 -4.084 1.00 91.75 95 ARG A O 1
ATOM 699 N N . GLU A 1 96 ? 8.318 -1.420 -4.669 1.00 90.81 96 GLU A N 1
ATOM 700 C CA . GLU A 1 96 ? 8.527 -0.904 -6.007 1.00 90.81 96 GLU A CA 1
ATOM 701 C C . GLU A 1 96 ? 7.976 -1.894 -7.041 1.00 90.81 96 GLU A C 1
ATOM 703 O O . GLU A 1 96 ? 8.049 -3.116 -6.866 1.00 90.81 96 GLU A O 1
ATOM 708 N N . SER A 1 97 ? 7.375 -1.362 -8.101 1.00 91.06 97 SER A N 1
ATOM 709 C CA . SER A 1 97 ? 6.899 -2.089 -9.274 1.00 91.06 97 SER A CA 1
ATOM 710 C C . SER A 1 97 ? 7.667 -1.599 -10.492 1.00 91.06 97 SER A C 1
ATOM 712 O O . SER A 1 97 ? 7.850 -0.396 -10.671 1.00 91.06 97 SER A O 1
ATOM 714 N N . ALA A 1 98 ? 8.092 -2.523 -11.351 1.00 89.69 98 ALA A N 1
ATOM 715 C CA . ALA A 1 98 ? 8.696 -2.205 -12.649 1.00 89.69 98 ALA A CA 1
ATOM 716 C C . ALA A 1 98 ? 7.653 -2.096 -13.782 1.00 89.69 98 ALA A C 1
ATOM 718 O O . ALA A 1 98 ? 8.010 -2.076 -14.963 1.00 89.69 98 ALA A O 1
ATOM 719 N N . GLY A 1 99 ? 6.367 -2.122 -13.440 1.00 87.25 99 GLY A N 1
ATOM 720 C CA . GLY A 1 99 ? 5.247 -1.958 -14.358 1.00 87.25 99 GLY A CA 1
ATOM 721 C C . GLY A 1 99 ? 4.200 -1.015 -13.774 1.00 87.25 99 GLY A C 1
ATOM 722 O O . GLY A 1 99 ? 4.242 -0.677 -12.589 1.00 87.25 99 GLY A O 1
ATOM 723 N N . SER A 1 100 ? 3.297 -0.551 -14.633 1.00 86.81 100 SER A N 1
ATOM 724 C CA . SER A 1 100 ? 2.309 0.489 -14.328 1.00 86.81 100 SER A CA 1
ATOM 725 C C . SER A 1 100 ? 0.907 -0.048 -14.049 1.00 86.81 100 SER A C 1
ATOM 727 O O . SER A 1 100 ? 0.018 0.728 -13.697 1.00 86.81 100 SER A O 1
ATOM 729 N N . GLY A 1 101 ? 0.694 -1.359 -14.188 1.00 90.12 101 GLY A N 1
ATOM 730 C CA . GLY A 1 101 ? -0.575 -2.009 -13.886 1.00 90.12 101 GLY A CA 1
ATOM 731 C C . GLY A 1 101 ? -0.695 -2.401 -12.415 1.00 90.12 101 GLY A C 1
ATOM 732 O O . GLY A 1 101 ? 0.146 -3.125 -11.889 1.00 90.12 101 GLY A O 1
ATOM 733 N N . PHE A 1 102 ? -1.792 -1.998 -11.770 1.00 93.31 102 PHE A N 1
ATOM 734 C CA . PHE A 1 102 ? -2.133 -2.402 -10.405 1.00 93.31 102 PHE A CA 1
ATOM 735 C C . PHE A 1 102 ? -3.589 -2.859 -10.337 1.00 93.31 102 PHE A C 1
ATOM 737 O O . PHE A 1 102 ? -4.490 -2.151 -10.781 1.00 93.31 102 PHE A O 1
ATOM 744 N N . THR A 1 103 ? -3.830 -4.029 -9.747 1.00 96.69 103 THR A N 1
ATOM 745 C CA . THR A 1 103 ? -5.178 -4.484 -9.383 1.00 96.69 103 THR A CA 1
ATOM 746 C C . THR A 1 103 ? -5.345 -4.386 -7.875 1.00 96.69 103 THR A C 1
ATOM 748 O O . THR A 1 103 ? -4.572 -4.986 -7.130 1.00 96.69 103 THR A O 1
ATOM 751 N N . VAL A 1 104 ? -6.367 -3.658 -7.422 1.00 94.62 104 VAL A N 1
ATOM 752 C CA . VAL A 1 104 ? -6.738 -3.594 -6.003 1.00 94.62 104 VAL A CA 1
ATOM 753 C C . VAL A 1 104 ? -7.986 -4.431 -5.776 1.00 94.62 104 VAL A C 1
ATOM 755 O O . VAL A 1 104 ? -9.022 -4.203 -6.399 1.00 94.62 104 VAL A O 1
ATOM 758 N N . VAL A 1 105 ? -7.885 -5.398 -4.870 1.00 95.19 105 VAL A N 1
ATOM 759 C CA . VAL A 1 105 ? -9.005 -6.229 -4.433 1.00 95.19 105 VAL A CA 1
ATOM 760 C C . VAL A 1 105 ? -9.392 -5.806 -3.025 1.00 95.19 105 VAL A C 1
ATOM 762 O O . VAL A 1 105 ? -8.583 -5.875 -2.099 1.00 95.19 105 VAL A O 1
ATOM 765 N N . TYR A 1 106 ? -10.641 -5.382 -2.869 1.00 92.12 106 TYR A N 1
ATOM 766 C CA . TYR A 1 106 ? -11.253 -5.127 -1.571 1.00 92.12 106 TYR A CA 1
ATOM 767 C C . TYR A 1 106 ? -11.980 -6.378 -1.092 1.00 92.12 106 TYR A C 1
ATOM 769 O O . TYR A 1 106 ? -12.630 -7.049 -1.893 1.00 92.12 106 TYR A O 1
ATOM 777 N N . CYS A 1 107 ? -11.879 -6.676 0.204 1.00 91.38 107 CYS A N 1
ATOM 778 C CA . CYS A 1 107 ? -12.360 -7.934 0.780 1.00 91.38 107 CYS A CA 1
ATOM 779 C C . CYS A 1 107 ? -11.839 -9.171 0.019 1.00 91.38 107 CYS A C 1
ATOM 781 O O . CYS A 1 107 ? -12.646 -9.982 -0.447 1.00 91.38 107 CYS A O 1
ATOM 783 N N . PRO A 1 108 ? -10.509 -9.302 -0.161 1.00 90.06 108 PRO A N 1
ATOM 784 C CA . PRO A 1 108 ? -9.943 -10.484 -0.794 1.00 90.06 108 PRO A CA 1
ATOM 785 C C . PRO A 1 108 ? -10.362 -11.745 -0.023 1.00 90.06 108 PRO A C 1
ATOM 787 O O . PRO A 1 108 ? -10.351 -11.747 1.208 1.00 90.06 108 PRO A O 1
ATOM 790 N N . GLN A 1 109 ? -10.762 -12.780 -0.767 1.00 71.69 109 GLN A N 1
ATOM 791 C CA . GLN A 1 109 ? -11.007 -14.123 -0.234 1.00 71.69 109 GLN A CA 1
ATOM 792 C C . GLN A 1 109 ?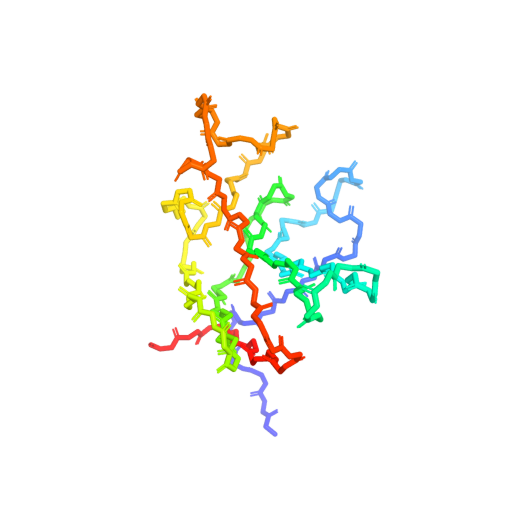 -9.693 -14.882 -0.021 1.00 71.69 109 GLN A C 1
ATOM 794 O O . GLN A 1 109 ? -8.692 -14.573 -0.729 1.00 71.69 109 GLN A O 1
#

Secondary structure (DSSP, 8-state):
-PPPTT-----SSTGGGT-----EEEEEE-SSSTT--EEEEEE-TT---S-EEEEETTS--EEE-SSS--TTT-BPTT-TTSSTT-SSGGG-S-EEESSS-EEEEES--

pLDDT: mean 82.34, std 13.4, range [39.91, 97.38]